Protein AF-A0AA36J3M3-F1 (afdb_monomer_lite)

pLDDT: mean 91.32, std 12.73, range [37.44, 98.69]

InterPro domains:
  IPR004217 Tim10-like [PF02953] (4-60)
  IPR035427 Tim10-like domain superfamily [G3DSA:1.10.287.810] (1-71)
  IPR035427 Tim10-like domain superfamily [SSF144122] (6-65)

Sequence (71 aa):
MMVAELKGVSDIMARMQLSCYSKCIANVKEEKLSVGEMSCVDRCVNKFMDVHQKVGVELQNSMAQQPPAAE

Secondary structure (DSSP, 8-state):
-HHHHHHHHHHHHHHHHHHHHHHH-S---SSS--HHHHHHHHHHHHHHHHHHHHHHHHHHHHHHHSPP---

Organism: NCBI:txid2562239

Foldseek 3Di:
DVVVVVVVVVVLVVVLCVQLCVVLPVDCPDPDDDPSSVVSSVVSSVVSVVVVVVVVVVVVVVVVPDDPPDD

Radius of gyration: 17.09 Å; chains: 1; bounding box: 36×22×52 Å

Structure (mmCIF, N/CA/C/O backbone):
data_AF-A0AA36J3M3-F1
#
_entry.id   AF-A0AA36J3M3-F1
#
loop_
_atom_site.group_PDB
_atom_site.id
_atom_site.type_symbol
_atom_site.label_atom_id
_atom_site.label_alt_id
_atom_site.label_comp_id
_atom_site.label_asym_id
_atom_site.label_entity_id
_atom_site.label_seq_id
_atom_site.pdbx_PDB_ins_code
_atom_site.Cartn_x
_atom_site.Cartn_y
_atom_site.Cartn_z
_atom_site.occupancy
_atom_site.B_iso_or_equiv
_atom_site.auth_seq_id
_atom_site.auth_comp_id
_atom_site.auth_asym_id
_atom_site.auth_atom_id
_atom_site.pdbx_PDB_model_num
ATOM 1 N N . MET A 1 1 ? -1.635 13.114 -23.715 1.00 67.12 1 MET A N 1
ATOM 2 C CA . MET A 1 1 ? -0.659 13.046 -22.606 1.00 67.12 1 MET A CA 1
ATOM 3 C C . MET A 1 1 ? -1.338 13.112 -21.235 1.00 67.12 1 MET A C 1
ATOM 5 O O . MET A 1 1 ? -1.239 12.134 -20.519 1.00 67.12 1 MET A O 1
ATOM 9 N N . MET A 1 2 ? -2.132 14.147 -20.901 1.00 83.69 2 MET A N 1
ATOM 10 C CA . MET A 1 2 ? -2.792 14.263 -19.575 1.00 83.69 2 MET A CA 1
ATOM 11 C C . MET A 1 2 ? -3.621 13.044 -19.121 1.00 83.69 2 MET A C 1
ATOM 13 O O . MET A 1 2 ? -3.585 12.685 -17.950 1.00 83.69 2 MET A O 1
ATOM 17 N N . VAL A 1 3 ? -4.347 12.385 -20.031 1.00 92.44 3 VAL A N 1
ATOM 18 C CA . VAL A 1 3 ? -5.157 11.198 -19.687 1.00 92.44 3 VAL A CA 1
ATOM 19 C C . VAL A 1 3 ? -4.288 10.025 -19.218 1.00 92.44 3 VAL A C 1
ATOM 21 O O . VAL A 1 3 ? -4.696 9.296 -18.320 1.00 92.44 3 VAL A O 1
ATOM 24 N N . ALA A 1 4 ? -3.094 9.852 -19.793 1.00 91.31 4 ALA A N 1
ATOM 25 C CA . ALA A 1 4 ? -2.185 8.767 -19.425 1.00 91.31 4 ALA A CA 1
ATOM 26 C C . ALA A 1 4 ? -1.602 8.983 -18.021 1.00 91.31 4 ALA A C 1
ATOM 28 O O . ALA A 1 4 ? -1.633 8.067 -17.205 1.00 91.31 4 ALA A O 1
ATOM 29 N N . GLU A 1 5 ? -1.185 10.212 -17.710 1.00 92.06 5 GLU A N 1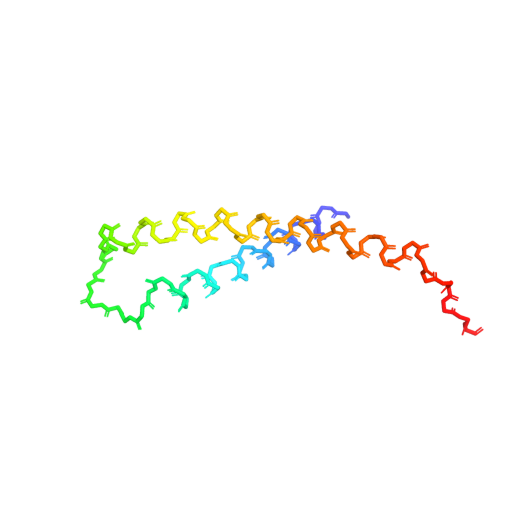
ATOM 30 C CA . GLU A 1 5 ? -0.695 10.580 -16.376 1.00 92.06 5 GLU A CA 1
ATOM 31 C C . GLU A 1 5 ? -1.779 10.385 -15.305 1.00 92.06 5 GLU A C 1
ATOM 33 O O . GLU A 1 5 ? -1.549 9.741 -14.282 1.00 92.06 5 GLU A O 1
ATOM 38 N N . LEU A 1 6 ? -3.007 10.851 -15.569 1.00 94.31 6 LEU A N 1
ATOM 39 C CA . LEU A 1 6 ? -4.146 10.649 -14.666 1.00 94.31 6 LEU A CA 1
ATOM 40 C C . LEU A 1 6 ? -4.469 9.165 -14.456 1.00 94.31 6 LEU A C 1
ATOM 42 O O . LEU A 1 6 ? -4.756 8.745 -13.332 1.00 94.31 6 LEU A O 1
ATOM 46 N N . LYS A 1 7 ? -4.411 8.359 -15.523 1.00 94.56 7 LYS A N 1
ATOM 47 C CA . LYS A 1 7 ? -4.607 6.905 -15.452 1.00 94.56 7 LYS A CA 1
ATOM 48 C C . LYS A 1 7 ? -3.533 6.255 -14.576 1.00 94.56 7 LYS A C 1
ATOM 50 O O . LYS A 1 7 ? -3.879 5.426 -13.739 1.00 94.56 7 LYS A O 1
ATOM 55 N N . GLY A 1 8 ? -2.273 6.664 -14.733 1.00 93.62 8 GLY A N 1
ATOM 56 C CA . GLY A 1 8 ? -1.149 6.182 -13.931 1.00 93.62 8 GLY A CA 1
ATOM 57 C C . GLY A 1 8 ? -1.326 6.484 -12.444 1.00 93.62 8 GLY A C 1
ATOM 58 O O . GLY A 1 8 ? -1.277 5.573 -11.621 1.00 93.62 8 GLY A O 1
ATOM 59 N N . VAL A 1 9 ? -1.637 7.736 -12.093 1.00 94.00 9 VAL A N 1
ATOM 60 C CA . VAL A 1 9 ? -1.886 8.127 -10.692 1.00 94.00 9 VAL A CA 1
ATOM 61 C C . VAL A 1 9 ? -3.077 7.366 -10.102 1.00 94.00 9 VAL A C 1
ATOM 63 O O . VAL A 1 9 ? -3.014 6.904 -8.963 1.00 94.00 9 VAL A O 1
ATOM 66 N N . SER A 1 10 ? -4.147 7.182 -10.879 1.00 96.50 10 SER A N 1
ATOM 67 C CA . SER A 1 10 ? -5.335 6.443 -10.429 1.00 96.50 10 SER A CA 1
ATOM 68 C C . SER A 1 10 ? -5.027 4.972 -10.134 1.00 96.50 10 SER A C 1
ATOM 70 O O . SER A 1 10 ? -5.492 4.440 -9.126 1.00 96.50 10 SER A O 1
ATOM 72 N N . ASP A 1 11 ? -4.230 4.316 -10.983 1.00 96.12 11 ASP A N 1
ATOM 73 C CA . ASP A 1 11 ? -3.819 2.922 -10.781 1.00 96.12 11 ASP A CA 1
ATOM 74 C C . ASP A 1 11 ? -2.957 2.769 -9.518 1.00 96.12 11 ASP A C 1
ATOM 76 O O . ASP A 1 11 ? -3.208 1.882 -8.698 1.00 96.12 11 ASP A O 1
ATOM 80 N N . ILE A 1 12 ? -2.017 3.694 -9.297 1.00 96.06 12 ILE A N 1
ATOM 81 C CA . ILE A 1 12 ? -1.187 3.731 -8.085 1.00 96.06 12 ILE A CA 1
ATOM 82 C C . ILE A 1 12 ? -2.065 3.849 -6.835 1.00 96.06 12 ILE A C 1
ATOM 84 O O . ILE A 1 12 ? -1.898 3.070 -5.894 1.00 96.06 12 ILE A O 1
ATOM 88 N N . MET A 1 13 ? -3.024 4.780 -6.827 1.00 96.94 13 MET A N 1
ATOM 89 C CA . MET A 1 13 ? -3.933 4.979 -5.692 1.00 96.94 13 MET A CA 1
ATOM 90 C C . MET A 1 13 ? -4.773 3.729 -5.412 1.00 96.94 13 MET A C 1
ATOM 92 O O . MET A 1 13 ? -4.872 3.305 -4.261 1.00 96.94 13 MET A O 1
ATOM 96 N N . ALA A 1 14 ? -5.319 3.091 -6.452 1.00 97.75 14 ALA A N 1
ATOM 97 C CA . ALA A 1 14 ? -6.113 1.873 -6.305 1.00 97.75 14 ALA A CA 1
ATOM 98 C C . ALA A 1 14 ? -5.290 0.712 -5.719 1.00 97.75 14 ALA A C 1
ATOM 100 O O . ALA A 1 14 ? -5.721 0.057 -4.766 1.00 97.75 14 ALA A O 1
ATOM 101 N N . ARG A 1 15 ? -4.076 0.477 -6.236 1.00 97.75 15 ARG A N 1
ATOM 102 C CA . ARG A 1 15 ? -3.180 -0.578 -5.731 1.00 97.75 15 ARG A CA 1
ATOM 103 C C . ARG A 1 15 ? -2.710 -0.303 -4.307 1.00 97.75 15 ARG A C 1
ATOM 105 O O . ARG A 1 15 ? -2.658 -1.228 -3.494 1.00 97.75 15 ARG A O 1
ATOM 112 N N . MET A 1 16 ? -2.395 0.952 -3.995 1.00 98.25 16 MET A N 1
ATOM 113 C CA . MET A 1 16 ? -1.997 1.370 -2.653 1.00 98.25 16 MET A CA 1
ATOM 114 C C . MET A 1 16 ? -3.126 1.138 -1.647 1.00 98.25 16 MET A C 1
ATOM 116 O O . MET A 1 16 ? -2.894 0.511 -0.612 1.00 98.25 16 MET A O 1
ATOM 120 N N . GLN A 1 17 ? -4.348 1.572 -1.975 1.00 97.69 17 GLN A N 1
ATOM 121 C CA . GLN A 1 17 ? -5.532 1.390 -1.134 1.00 97.69 17 GLN A CA 1
ATOM 122 C C . GLN A 1 17 ? -5.751 -0.094 -0.815 1.00 97.69 17 GLN A C 1
ATOM 124 O O . GLN A 1 17 ? -5.856 -0.463 0.353 1.00 97.69 17 GLN A O 1
ATOM 129 N N . LEU A 1 18 ? -5.749 -0.959 -1.835 1.00 97.94 18 LEU A N 1
ATOM 130 C CA . LEU A 1 18 ? -5.947 -2.404 -1.673 1.00 97.94 18 LEU A CA 1
ATOM 131 C C . LEU A 1 18 ? -4.822 -3.063 -0.856 1.00 97.94 18 LEU A C 1
ATOM 133 O O . LEU A 1 18 ? -5.085 -3.880 0.033 1.00 97.94 18 LEU A O 1
ATOM 137 N N . SER A 1 19 ? -3.563 -2.695 -1.115 1.00 98.25 19 SER A N 1
ATOM 138 C CA . SER A 1 19 ? -2.413 -3.227 -0.376 1.00 98.25 19 SER A CA 1
ATOM 139 C C . SER A 1 19 ? -2.457 -2.818 1.096 1.00 98.25 19 SER A C 1
ATOM 141 O O . SER A 1 19 ? -2.233 -3.653 1.968 1.00 98.25 19 SER A O 1
ATOM 143 N N . CYS A 1 20 ? -2.714 -1.545 1.398 1.00 98.44 20 CYS A N 1
ATOM 144 C CA . CYS A 1 20 ? -2.708 -1.083 2.783 1.00 98.44 20 CYS A CA 1
ATOM 145 C C . CYS A 1 20 ? -3.941 -1.534 3.557 1.00 98.44 20 CYS A C 1
ATOM 147 O O . CYS A 1 20 ? -3.802 -1.911 4.718 1.00 98.44 20 CYS A O 1
ATOM 149 N N . TYR A 1 21 ? -5.104 -1.612 2.909 1.00 97.50 21 TYR A N 1
ATOM 150 C CA . TYR A 1 21 ? -6.296 -2.191 3.516 1.00 97.50 21 TYR A CA 1
ATOM 151 C C . TYR A 1 21 ? -6.057 -3.651 3.927 1.00 97.50 21 TYR A C 1
ATOM 153 O O . TYR A 1 21 ? -6.199 -3.988 5.096 1.00 97.50 21 TYR A O 1
ATOM 161 N N . SER A 1 22 ? -5.589 -4.498 3.003 1.00 97.44 22 SER A N 1
ATOM 162 C CA . SER A 1 22 ? -5.353 -5.925 3.289 1.00 97.44 22 SER A CA 1
ATOM 163 C C . SER A 1 22 ? -4.252 -6.190 4.324 1.00 97.44 22 SER A C 1
ATOM 165 O O . SER A 1 22 ? -4.295 -7.208 5.009 1.00 97.44 22 SER A O 1
ATOM 167 N N . LYS A 1 23 ? -3.266 -5.294 4.455 1.00 97.94 23 LYS A N 1
ATOM 168 C CA . LYS A 1 23 ? -2.168 -5.434 5.427 1.00 97.94 23 LYS A CA 1
ATOM 169 C C . LYS A 1 23 ? -2.507 -4.902 6.814 1.00 97.94 23 LYS A C 1
ATOM 171 O O . LYS A 1 23 ? -2.023 -5.455 7.796 1.00 97.94 23 LYS A O 1
ATOM 176 N N . CYS A 1 24 ? -3.260 -3.808 6.889 1.00 98.06 24 CYS A N 1
ATOM 177 C CA . CYS A 1 24 ? -3.476 -3.093 8.144 1.00 98.06 24 CYS A CA 1
ATOM 178 C C . CYS A 1 24 ? -4.848 -3.344 8.764 1.00 98.06 24 CYS A C 1
ATOM 180 O O . CYS A 1 24 ? -4.974 -3.179 9.971 1.00 98.06 24 CYS A O 1
ATOM 182 N N . ILE A 1 25 ? -5.849 -3.756 7.982 1.00 96.50 25 ILE A N 1
ATOM 183 C CA . ILE A 1 25 ? -7.227 -3.943 8.448 1.00 96.50 25 ILE A CA 1
ATOM 184 C C . ILE A 1 25 ? -7.602 -5.412 8.252 1.00 96.50 25 ILE A C 1
ATOM 186 O O . ILE A 1 25 ? -8.041 -5.830 7.183 1.00 96.50 25 ILE A O 1
ATOM 190 N N . ALA A 1 26 ? -7.404 -6.219 9.296 1.00 92.19 26 ALA A N 1
ATOM 191 C CA . ALA A 1 26 ? -7.682 -7.655 9.239 1.00 92.19 26 ALA A CA 1
ATOM 192 C C . ALA A 1 26 ? -9.188 -7.964 9.237 1.00 92.19 26 ALA A C 1
ATOM 194 O O . ALA A 1 26 ? -9.621 -8.890 8.560 1.00 92.19 26 ALA A O 1
ATOM 195 N N . ASN A 1 27 ? -9.978 -7.208 10.008 1.00 92.88 27 ASN A N 1
ATOM 196 C CA . ASN A 1 27 ? -11.434 -7.324 10.092 1.00 92.88 27 ASN A CA 1
ATOM 197 C C . ASN A 1 27 ? -12.035 -5.968 10.473 1.00 92.88 27 ASN A C 1
ATOM 199 O O . ASN A 1 27 ? -11.554 -5.334 11.409 1.00 92.88 27 ASN A O 1
ATOM 203 N N . VAL A 1 28 ? -13.124 -5.567 9.818 1.00 94.06 28 VAL A N 1
ATOM 204 C CA . VAL A 1 28 ? -13.839 -4.325 10.145 1.00 94.06 28 VAL A CA 1
ATOM 205 C C . VAL A 1 28 ? -14.810 -4.598 11.289 1.00 94.06 28 VAL A C 1
ATOM 207 O O . VAL A 1 28 ? -15.840 -5.238 11.093 1.00 94.06 28 VAL A O 1
ATOM 210 N N . LYS A 1 29 ? -14.453 -4.156 12.497 1.00 90.75 29 LYS A N 1
ATOM 211 C CA . LYS A 1 29 ? -15.279 -4.335 13.706 1.00 90.75 29 LYS A CA 1
ATOM 212 C C . LYS A 1 29 ? -16.106 -3.103 14.053 1.00 90.75 29 LYS A C 1
ATOM 214 O O . LYS A 1 29 ? -17.171 -3.227 14.646 1.00 90.75 29 LYS A O 1
ATOM 219 N N . GLU A 1 30 ? -15.600 -1.933 13.698 1.00 93.31 30 GLU A N 1
ATOM 220 C CA . GLU A 1 30 ? -16.170 -0.633 14.017 1.00 93.31 30 GLU A CA 1
ATOM 221 C C . GLU A 1 30 ? -15.942 0.329 12.844 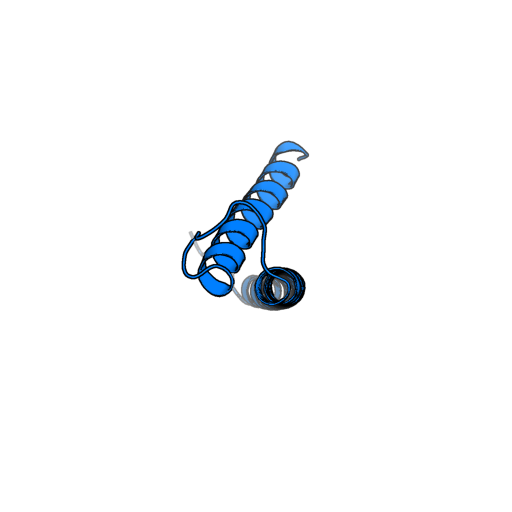1.00 93.31 30 GLU A C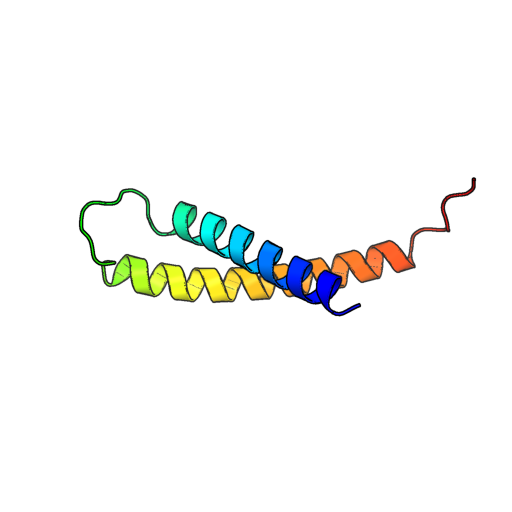 1
ATOM 223 O O . GLU A 1 30 ? -15.156 0.058 11.936 1.00 93.31 30 GLU A O 1
ATOM 228 N N . GLU A 1 31 ? -16.668 1.443 12.839 1.00 93.31 31 GLU A N 1
ATOM 229 C CA . GLU A 1 31 ? -16.653 2.416 11.740 1.00 93.31 31 GLU A CA 1
ATOM 230 C C . GLU A 1 31 ? -15.374 3.275 11.695 1.00 93.31 31 GLU A C 1
ATOM 232 O O . GLU A 1 31 ? -15.101 3.926 10.686 1.00 93.31 31 GLU A O 1
ATOM 237 N N . LYS A 1 32 ? -14.590 3.294 12.783 1.00 94.50 32 LYS A N 1
ATOM 238 C CA . LYS A 1 32 ? -13.371 4.100 12.916 1.00 94.50 32 LYS A CA 1
ATOM 239 C C . LYS A 1 32 ? -12.147 3.209 13.006 1.00 94.50 32 LYS A C 1
ATOM 241 O O . LYS A 1 32 ? -12.166 2.169 13.646 1.00 94.50 32 LYS A O 1
ATOM 246 N N . LEU A 1 33 ? -11.052 3.662 12.411 1.00 94.00 33 LEU A N 1
A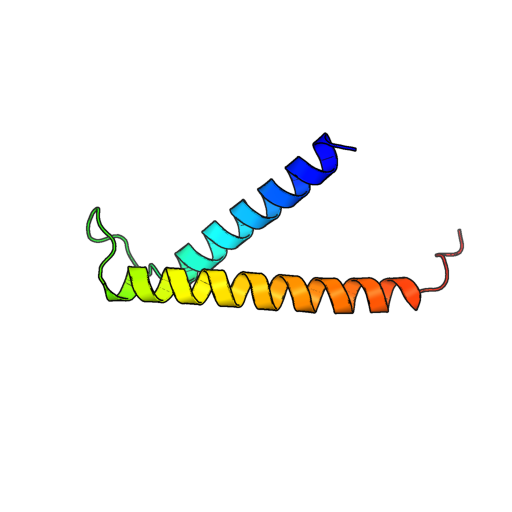TOM 247 C CA . LEU A 1 33 ? -9.769 3.000 12.588 1.00 94.00 33 LEU A CA 1
ATOM 248 C C . LEU A 1 33 ? -9.321 3.133 14.045 1.00 94.00 33 LEU A C 1
ATOM 250 O O . LEU A 1 33 ? -9.332 4.227 14.615 1.00 94.00 33 LEU A O 1
ATOM 254 N N . SER A 1 34 ? -8.872 2.028 14.625 1.00 95.31 34 SER A N 1
ATOM 255 C CA . SER A 1 34 ? -8.145 2.049 15.888 1.00 95.31 34 SER A CA 1
ATOM 256 C C . SER A 1 34 ? -6.799 2.769 15.720 1.00 95.31 34 SER A C 1
ATOM 258 O O . SER A 1 34 ? -6.263 2.903 14.617 1.00 95.31 34 SER A O 1
ATOM 260 N N . VAL A 1 35 ? -6.195 3.215 16.826 1.00 95.75 35 VAL A N 1
ATOM 261 C CA . VAL A 1 35 ? -4.884 3.901 16.801 1.00 95.75 35 VAL A CA 1
ATOM 262 C C . VAL A 1 35 ? -3.799 3.039 16.137 1.00 95.75 35 VAL A C 1
ATOM 264 O O . VAL A 1 35 ? -2.935 3.559 15.428 1.00 95.75 35 VAL A O 1
ATOM 267 N N . GLY A 1 36 ? -3.864 1.716 16.326 1.00 95.94 36 GLY A N 1
ATOM 268 C CA . GLY A 1 36 ? -2.950 0.769 15.690 1.00 95.94 36 GLY A CA 1
ATOM 269 C C . GLY A 1 36 ? -3.137 0.694 14.174 1.00 95.94 36 GLY A C 1
ATOM 270 O O . GLY A 1 36 ? -2.153 0.739 13.436 1.00 95.94 36 GLY A O 1
ATOM 271 N N . GLU A 1 37 ? -4.385 0.637 13.705 1.00 97.62 37 GLU A N 1
ATOM 272 C CA . GLU A 1 37 ? -4.701 0.611 12.273 1.00 97.62 37 GLU A CA 1
ATOM 273 C C . GLU A 1 37 ? -4.317 1.928 11.595 1.00 97.62 37 GLU A C 1
ATOM 275 O O . GLU A 1 37 ? -3.686 1.886 10.542 1.00 97.62 37 GLU A O 1
ATOM 280 N N . MET A 1 38 ? -4.588 3.081 12.223 1.00 96.81 38 MET A N 1
ATOM 281 C CA . MET A 1 38 ? -4.142 4.390 11.719 1.00 96.81 38 MET A CA 1
ATOM 282 C C . MET A 1 38 ? -2.620 4.432 11.541 1.00 96.81 38 MET A C 1
ATOM 284 O O . MET A 1 38 ? -2.136 4.662 10.434 1.00 96.81 38 MET A O 1
ATOM 288 N N . SER A 1 39 ? -1.854 4.103 12.591 1.00 98.25 39 SER A N 1
ATOM 289 C CA . SER A 1 39 ? -0.387 4.111 12.498 1.00 98.25 39 SER A CA 1
ATOM 290 C C . SER A 1 39 ? 0.147 3.087 11.489 1.00 98.25 39 SER A C 1
ATOM 292 O O . SER A 1 39 ? 1.160 3.337 10.830 1.00 98.25 39 SER A O 1
ATOM 294 N N . CYS A 1 40 ? -0.509 1.930 11.347 1.00 98.44 40 CYS A N 1
ATOM 295 C CA . CYS A 1 40 ? -0.152 0.948 10.326 1.00 98.44 40 CYS A CA 1
ATOM 296 C C . CYS A 1 40 ? -0.365 1.505 8.917 1.00 98.44 40 CYS A C 1
ATOM 298 O O . CYS A 1 40 ? 0.540 1.386 8.089 1.00 98.44 40 CYS A O 1
ATOM 300 N N . VAL A 1 41 ? -1.522 2.122 8.644 1.00 98.19 41 VAL A N 1
ATOM 301 C CA . VAL A 1 41 ? -1.857 2.687 7.329 1.00 98.19 41 VAL A CA 1
ATOM 302 C C . VAL A 1 41 ? -0.842 3.760 6.932 1.00 98.19 41 VAL A C 1
ATOM 304 O O . VAL A 1 41 ? -0.301 3.676 5.829 1.00 98.19 41 VAL A O 1
ATOM 307 N N . ASP A 1 42 ? -0.483 4.672 7.839 1.00 98.38 42 ASP A N 1
ATOM 308 C CA . ASP A 1 42 ? 0.535 5.704 7.582 1.00 98.38 42 ASP A CA 1
ATOM 309 C C . ASP A 1 42 ? 1.887 5.090 7.180 1.00 98.38 42 ASP A C 1
ATOM 311 O O . ASP A 1 42 ? 2.495 5.448 6.165 1.00 98.38 42 ASP A O 1
ATOM 315 N N . ARG A 1 43 ? 2.351 4.094 7.949 1.00 98.62 43 ARG A N 1
ATOM 316 C CA . ARG A 1 43 ? 3.597 3.362 7.660 1.00 98.62 43 ARG A CA 1
ATOM 317 C C . ARG A 1 43 ? 3.501 2.570 6.359 1.00 98.62 43 ARG A C 1
ATOM 319 O O . ARG A 1 43 ? 4.503 2.435 5.658 1.00 98.62 43 ARG A O 1
ATOM 326 N N . CYS A 1 44 ? 2.332 2.013 6.051 1.00 98.69 44 CYS A N 1
ATOM 327 C CA . CYS A 1 44 ? 2.105 1.251 4.833 1.00 98.69 44 CYS A CA 1
ATOM 328 C C . CYS A 1 44 ? 2.201 2.140 3.597 1.00 98.69 44 CYS A C 1
ATOM 330 O O . CYS A 1 44 ? 2.911 1.775 2.664 1.00 98.69 44 CYS A O 1
ATOM 332 N N . VAL A 1 45 ? 1.549 3.306 3.606 1.00 98.44 45 VAL A N 1
ATOM 333 C CA . VAL A 1 45 ? 1.598 4.274 2.501 1.00 98.44 45 VAL A CA 1
ATOM 334 C C . VAL A 1 45 ? 3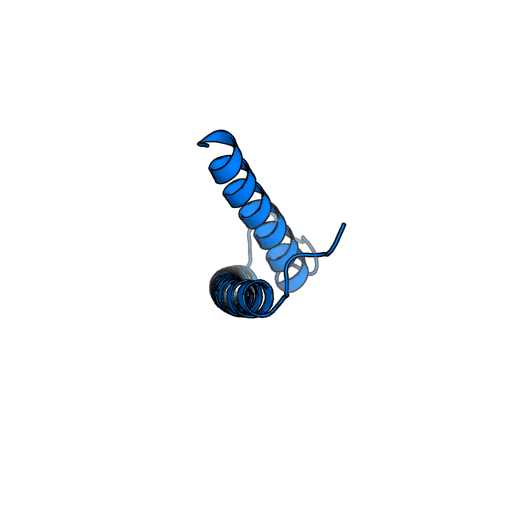.036 4.715 2.240 1.00 98.44 45 VAL A C 1
ATOM 336 O O . VAL A 1 45 ? 3.495 4.667 1.100 1.00 98.44 45 VAL A O 1
ATOM 339 N N . ASN A 1 46 ? 3.778 5.053 3.299 1.00 98.50 46 ASN A N 1
ATOM 340 C CA . ASN A 1 46 ? 5.188 5.426 3.192 1.00 98.50 46 ASN A CA 1
ATOM 341 C C . ASN A 1 46 ? 6.028 4.303 2.549 1.00 98.50 46 ASN A C 1
ATOM 343 O O . ASN A 1 46 ? 6.681 4.515 1.531 1.00 98.50 46 ASN A O 1
ATOM 347 N N . LYS A 1 47 ? 5.911 3.068 3.057 1.00 98.62 47 LYS A N 1
ATOM 348 C CA . LYS A 1 47 ? 6.603 1.901 2.484 1.00 98.62 47 LYS A CA 1
ATOM 349 C C . LYS A 1 47 ? 6.180 1.603 1.045 1.00 98.62 47 LYS A C 1
ATOM 351 O O . LYS A 1 47 ? 7.012 1.173 0.252 1.00 98.62 47 LYS A O 1
ATOM 356 N N . PHE A 1 48 ? 4.901 1.765 0.713 1.00 98.56 48 PHE A N 1
ATOM 357 C CA . PHE A 1 48 ? 4.386 1.504 -0.629 1.00 98.56 48 PHE A CA 1
ATOM 358 C C . PHE A 1 48 ? 5.021 2.456 -1.640 1.00 98.56 48 PHE A C 1
ATOM 360 O O . PHE A 1 48 ? 5.502 1.996 -2.671 1.00 98.56 48 PHE A O 1
ATOM 367 N N . MET A 1 49 ? 5.083 3.752 -1.321 1.00 97.94 49 MET A N 1
ATOM 368 C CA . MET A 1 49 ? 5.710 4.747 -2.192 1.00 97.94 49 MET A CA 1
ATOM 369 C C . MET A 1 49 ? 7.220 4.531 -2.325 1.00 97.94 49 MET A C 1
ATOM 371 O O . MET A 1 49 ? 7.733 4.569 -3.443 1.00 97.94 49 MET A O 1
ATOM 375 N N . ASP A 1 50 ? 7.913 4.200 -1.232 1.00 98.12 50 ASP A N 1
ATOM 376 C CA . ASP A 1 50 ? 9.342 3.862 -1.269 1.00 98.12 50 ASP A CA 1
ATOM 377 C C . ASP A 1 50 ? 9.623 2.666 -2.192 1.00 98.12 50 ASP A C 1
ATOM 379 O O . ASP A 1 50 ? 10.571 2.673 -2.981 1.00 98.12 50 ASP A O 1
ATOM 383 N N . VAL A 1 51 ? 8.805 1.612 -2.098 1.00 97.94 51 VAL A N 1
ATOM 384 C CA . VAL A 1 51 ? 8.929 0.427 -2.958 1.00 97.94 51 VAL A CA 1
ATOM 385 C C . VAL A 1 51 ? 8.568 0.770 -4.399 1.00 97.94 51 VAL A C 1
ATOM 387 O O . VAL A 1 51 ? 9.297 0.376 -5.304 1.00 97.94 51 VAL A O 1
ATOM 390 N N . HIS A 1 52 ? 7.493 1.526 -4.622 1.00 96.69 52 HIS A N 1
ATOM 391 C CA . HIS A 1 52 ? 7.076 1.954 -5.954 1.00 96.69 52 HIS A CA 1
ATOM 392 C C . HIS A 1 52 ? 8.188 2.737 -6.667 1.00 96.69 52 HIS A C 1
ATOM 394 O O . HIS A 1 52 ? 8.489 2.457 -7.825 1.00 96.69 52 HIS A O 1
ATOM 400 N N . GLN A 1 53 ? 8.858 3.660 -5.966 1.00 96.88 53 GLN A N 1
ATOM 401 C CA . GLN A 1 53 ? 9.993 4.407 -6.511 1.00 96.88 53 GLN A CA 1
ATOM 402 C C . GLN A 1 53 ? 11.167 3.488 -6.869 1.00 96.88 53 GLN A C 1
ATOM 404 O O . GLN A 1 53 ? 11.696 3.579 -7.975 1.00 96.88 53 GLN A O 1
ATOM 409 N N . LYS A 1 54 ? 11.563 2.587 -5.961 1.00 97.56 54 LYS A N 1
ATOM 410 C CA . LYS A 1 54 ? 12.668 1.641 -6.201 1.00 97.56 54 LYS A CA 1
ATOM 411 C C . LYS A 1 54 ? 12.392 0.741 -7.400 1.00 97.56 54 LYS A C 1
ATOM 413 O O . LYS A 1 54 ? 13.243 0.610 -8.270 1.00 97.56 54 LYS A O 1
ATOM 418 N N . VAL A 1 55 ? 11.190 0.172 -7.475 1.00 96.12 55 VAL A N 1
ATOM 419 C CA . VAL A 1 55 ? 10.772 -0.660 -8.610 1.00 96.12 55 VAL A CA 1
ATOM 420 C C . VAL A 1 55 ? 10.766 0.150 -9.905 1.00 96.12 55 VAL A C 1
ATOM 422 O O . VAL A 1 55 ? 11.205 -0.362 -10.928 1.00 96.12 55 VAL A O 1
ATOM 425 N N . GLY A 1 56 ? 10.329 1.412 -9.870 1.00 94.88 56 GLY A N 1
ATOM 426 C CA . GLY A 1 56 ? 10.380 2.304 -11.030 1.00 94.88 56 GLY A CA 1
ATOM 427 C C . GLY A 1 56 ? 11.801 2.514 -11.564 1.00 94.88 56 GLY A C 1
ATOM 428 O O . GLY A 1 56 ? 12.014 2.420 -12.771 1.00 94.88 56 GLY A O 1
ATOM 429 N N . VAL A 1 57 ? 12.776 2.725 -10.673 1.00 96.00 57 VAL A N 1
ATOM 430 C CA . VAL A 1 57 ? 14.197 2.864 -11.042 1.00 96.00 57 VAL A CA 1
ATOM 431 C C . VAL A 1 57 ? 14.734 1.574 -11.664 1.00 96.00 57 VAL A C 1
ATOM 433 O O . VAL A 1 57 ? 15.318 1.614 -12.745 1.00 96.00 57 VAL A O 1
ATOM 436 N N . GLU A 1 58 ? 14.499 0.424 -11.029 1.00 95.62 58 GLU A N 1
ATOM 437 C CA . GLU A 1 58 ? 14.966 -0.868 -11.553 1.00 95.62 58 GLU A CA 1
ATOM 438 C C . GLU A 1 58 ? 14.321 -1.218 -12.898 1.00 95.62 58 GLU A C 1
ATOM 440 O O . GLU A 1 58 ? 14.993 -1.697 -13.813 1.00 95.62 58 GLU A O 1
ATOM 445 N N . LEU A 1 59 ? 13.029 -0.926 -13.059 1.00 94.50 59 LEU A N 1
ATOM 446 C CA . L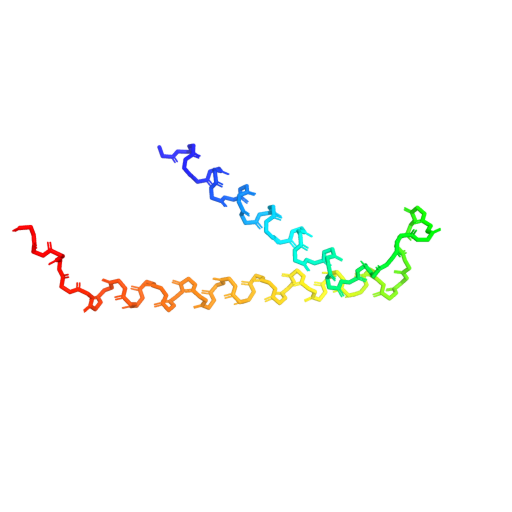EU A 1 59 ? 12.324 -1.131 -14.318 1.00 94.50 59 LEU A CA 1
ATOM 447 C C . LEU A 1 59 ? 12.947 -0.288 -15.436 1.00 94.50 59 LEU A C 1
ATOM 449 O O . LEU A 1 59 ? 13.223 -0.812 -16.515 1.00 94.50 59 LEU A O 1
ATOM 453 N N . GLN A 1 60 ? 13.230 0.987 -15.170 1.00 93.62 60 GLN A N 1
ATOM 454 C CA . GLN A 1 60 ? 13.851 1.880 -16.146 1.00 93.62 60 GLN A CA 1
ATOM 455 C C . GLN A 1 60 ? 15.275 1.434 -16.514 1.00 93.62 60 GLN A C 1
ATOM 457 O O . GLN A 1 60 ? 15.632 1.437 -17.693 1.00 93.62 60 GLN A O 1
ATOM 462 N N . ASN A 1 61 ? 16.052 0.964 -15.533 1.00 94.56 61 ASN A N 1
ATOM 463 C CA . ASN A 1 61 ? 17.369 0.365 -15.764 1.00 94.56 61 ASN A CA 1
ATOM 464 C C . ASN A 1 61 ? 17.275 -0.895 -16.638 1.00 94.56 61 ASN A C 1
ATOM 466 O O . ASN A 1 61 ? 18.082 -1.072 -17.549 1.00 94.56 61 ASN A O 1
ATOM 470 N N . SER A 1 62 ? 16.279 -1.753 -16.395 1.00 93.19 62 SER A N 1
ATOM 471 C CA . SER A 1 62 ? 16.081 -2.989 -17.163 1.00 93.19 62 SER A CA 1
ATOM 472 C C . SER A 1 62 ? 15.674 -2.722 -18.617 1.00 93.19 62 SER A C 1
ATOM 474 O O . SER A 1 62 ? 16.183 -3.376 -19.525 1.00 93.19 62 SER A O 1
ATOM 476 N N . MET A 1 63 ? 14.830 -1.712 -18.859 1.00 88.38 63 MET A N 1
ATOM 477 C CA . MET A 1 63 ? 14.411 -1.311 -20.207 1.00 88.38 63 MET A CA 1
ATOM 478 C C . MET A 1 63 ? 15.573 -0.733 -21.020 1.00 88.38 63 MET A C 1
ATOM 480 O O . MET A 1 63 ? 15.649 -0.963 -22.221 1.00 88.38 63 MET A O 1
ATOM 484 N N . ALA A 1 64 ? 16.504 -0.024 -20.375 1.00 81.81 64 ALA A N 1
ATOM 485 C CA . ALA A 1 64 ? 17.699 0.503 -21.034 1.00 81.81 64 ALA A CA 1
ATOM 486 C C . ALA A 1 64 ? 18.698 -0.595 -21.460 1.00 81.81 64 ALA A C 1
ATOM 488 O O . ALA A 1 64 ? 19.552 -0.346 -22.309 1.00 81.81 64 ALA A O 1
ATOM 489 N N . GLN A 1 65 ? 18.607 -1.795 -20.877 1.00 73.50 65 GLN A N 1
ATOM 490 C CA . GLN A 1 65 ? 19.494 -2.930 -21.161 1.00 73.50 65 GLN A CA 1
ATOM 491 C C . GLN A 1 65 ? 18.901 -3.938 -22.158 1.00 73.50 65 GLN A C 1
ATOM 493 O O . GLN A 1 65 ? 19.621 -4.823 -22.622 1.00 73.50 65 GLN A O 1
ATOM 498 N N . GLN A 1 66 ? 17.615 -3.827 -22.508 1.00 61.09 66 GLN A N 1
ATOM 499 C CA . GLN A 1 66 ? 17.008 -4.682 -23.527 1.00 61.09 66 GLN A CA 1
ATOM 500 C C . GLN A 1 66 ? 17.348 -4.154 -24.933 1.00 61.09 66 GLN A C 1
ATOM 502 O O . GLN A 1 66 ? 17.009 -3.009 -25.240 1.00 61.09 66 GLN A O 1
ATOM 507 N N . PRO A 1 67 ? 17.986 -4.953 -25.819 1.00 58.06 67 PRO A N 1
ATOM 508 C CA . PRO A 1 67 ? 18.022 -4.608 -27.236 1.00 58.06 67 PRO A CA 1
ATOM 509 C C . PRO A 1 67 ? 16.576 -4.507 -27.750 1.00 58.06 67 PRO A C 1
ATOM 511 O O . PRO A 1 67 ? 15.721 -5.259 -27.266 1.00 58.06 67 PRO A O 1
ATOM 514 N N . PRO A 1 68 ? 16.271 -3.587 -28.689 1.00 57.59 68 PRO A N 1
ATOM 515 C CA . PRO A 1 68 ? 14.933 -3.494 -29.256 1.00 57.59 68 PRO A CA 1
ATOM 516 C C . PRO A 1 68 ? 14.547 -4.879 -29.770 1.00 57.59 68 PRO A C 1
ATOM 518 O O . PRO A 1 68 ? 15.349 -5.527 -30.446 1.00 57.59 68 PRO A O 1
ATOM 521 N N . ALA A 1 69 ? 13.363 -5.353 -29.376 1.00 57.69 69 ALA A N 1
ATOM 522 C CA . ALA A 1 69 ? 12.825 -6.608 -29.870 1.00 57.69 69 ALA A CA 1
ATOM 523 C C . ALA A 1 69 ? 12.922 -6.585 -31.402 1.00 57.69 69 ALA A C 1
ATOM 525 O O . ALA A 1 69 ? 12.352 -5.704 -32.042 1.00 57.69 69 ALA A O 1
ATOM 526 N N . ALA A 1 70 ? 13.734 -7.485 -31.957 1.00 51.44 70 ALA A N 1
ATOM 527 C CA . ALA A 1 70 ? 13.825 -7.681 -33.391 1.00 51.44 70 ALA A CA 1
ATOM 528 C C . ALA A 1 70 ? 12.480 -8.252 -33.854 1.00 51.44 70 ALA A C 1
ATOM 530 O O . ALA A 1 70 ? 12.157 -9.397 -33.531 1.00 51.44 70 ALA A O 1
ATOM 531 N N . GLU A 1 71 ? 11.690 -7.414 -34.521 1.00 37.44 71 GLU A N 1
ATOM 532 C CA . GLU A 1 71 ? 10.646 -7.850 -35.455 1.00 37.44 71 GLU A CA 1
ATOM 533 C C . GLU A 1 71 ? 11.281 -8.441 -36.720 1.00 37.44 71 GLU A C 1
ATOM 535 O O . GLU A 1 71 ? 12.328 -7.912 -37.168 1.00 37.44 71 GLU A O 1
#